Protein AF-A0A0R3N404-F1 (afdb_monomer_lite)

Structure (mmCIF, N/CA/C/O backbone):
data_AF-A0A0R3N404-F1
#
_entry.id   AF-A0A0R3N404-F1
#
loop_
_atom_site.group_PDB
_atom_site.id
_atom_site.type_symbol
_atom_site.label_atom_id
_atom_site.label_alt_id
_atom_site.label_comp_id
_atom_site.label_asym_id
_atom_site.label_entity_id
_atom_site.label_seq_id
_atom_site.pdbx_PDB_ins_code
_atom_site.Cartn_x
_atom_site.Cartn_y
_atom_site.Cartn_z
_atom_site.occupancy
_atom_site.B_iso_or_equiv
_atom_site.auth_seq_id
_atom_site.auth_comp_id
_atom_site.auth_asym_id
_atom_site.auth_atom_id
_atom_site.pdbx_PDB_model_num
ATOM 1 N N . MET A 1 1 ? 35.046 2.673 -56.426 1.00 42.72 1 MET A N 1
ATOM 2 C CA . MET A 1 1 ? 35.180 1.673 -57.508 1.00 42.72 1 MET A CA 1
ATOM 3 C C . MET A 1 1 ? 35.035 0.289 -56.895 1.00 42.72 1 MET A C 1
ATOM 5 O O . MET A 1 1 ? 35.837 -0.053 -56.040 1.00 42.72 1 MET A O 1
ATOM 9 N N . ARG A 1 2 ? 33.975 -0.457 -57.233 1.00 42.94 2 ARG A N 1
ATOM 10 C CA . ARG A 1 2 ? 33.788 -1.854 -56.807 1.00 42.94 2 ARG A CA 1
ATOM 11 C C . ARG A 1 2 ? 34.051 -2.739 -58.025 1.00 42.94 2 ARG A C 1
ATOM 13 O O . ARG A 1 2 ? 33.301 -2.651 -58.992 1.00 42.94 2 ARG A O 1
ATOM 20 N N . SER A 1 3 ? 35.122 -3.526 -57.998 1.00 51.50 3 SER A N 1
ATOM 21 C CA . SER A 1 3 ? 35.406 -4.514 -59.043 1.00 51.50 3 SER A CA 1
ATOM 22 C C . SER A 1 3 ? 34.435 -5.682 -58.909 1.00 51.50 3 SER A C 1
ATOM 24 O O . SER A 1 3 ? 34.382 -6.325 -57.864 1.00 51.50 3 SER A O 1
ATOM 26 N N . CYS A 1 4 ? 33.655 -5.939 -59.956 1.00 51.53 4 CYS A N 1
ATOM 27 C CA . CYS A 1 4 ? 32.884 -7.170 -60.089 1.00 51.53 4 CYS A CA 1
ATOM 28 C C . CYS A 1 4 ? 33.789 -8.221 -60.740 1.00 51.53 4 CYS A C 1
ATOM 30 O O . CYS A 1 4 ? 34.284 -7.995 -61.843 1.00 51.53 4 CYS A O 1
ATOM 32 N N . CYS A 1 5 ? 34.019 -9.351 -60.074 1.00 54.69 5 CYS A N 1
ATOM 33 C CA . CYS A 1 5 ? 34.703 -10.488 -60.684 1.00 54.69 5 CYS A CA 1
ATOM 34 C C . CYS A 1 5 ? 33.709 -11.245 -61.574 1.00 54.69 5 CYS A C 1
ATOM 36 O O . CYS A 1 5 ? 32.707 -11.755 -61.078 1.00 54.69 5 CYS A O 1
ATOM 38 N N . PHE A 1 6 ? 33.984 -11.314 -62.877 1.00 51.31 6 PHE A N 1
ATOM 39 C CA . PHE A 1 6 ? 33.313 -12.229 -63.800 1.00 51.31 6 PHE A CA 1
ATOM 40 C C . PHE A 1 6 ? 34.174 -13.489 -63.932 1.00 51.31 6 PHE A C 1
ATOM 42 O O . PHE A 1 6 ? 35.322 -13.406 -64.359 1.00 51.31 6 PHE A O 1
ATOM 49 N N . GLY A 1 7 ? 33.632 -14.640 -63.535 1.00 56.19 7 GLY A N 1
ATOM 50 C CA . GLY A 1 7 ? 34.231 -15.954 -63.773 1.00 56.19 7 GLY A CA 1
ATOM 51 C C . GLY A 1 7 ? 33.421 -16.707 -64.824 1.00 56.19 7 GLY A C 1
ATOM 52 O O . GLY A 1 7 ? 32.193 -16.686 -64.774 1.00 56.19 7 GLY A O 1
ATOM 53 N N . TRP A 1 8 ? 34.103 -17.337 -65.780 1.00 53.66 8 TRP A N 1
ATOM 54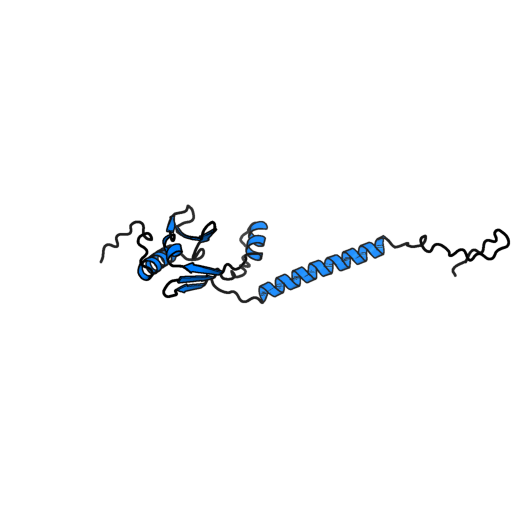 C CA . TRP A 1 8 ? 33.496 -18.117 -66.858 1.00 53.66 8 TRP A CA 1
ATOM 55 C C . TRP A 1 8 ? 33.663 -19.606 -66.540 1.00 53.66 8 TRP A C 1
ATOM 57 O O . TRP A 1 8 ? 34.790 -20.093 -66.485 1.00 53.66 8 TRP A O 1
ATOM 67 N N . ALA A 1 9 ? 32.557 -20.306 -66.292 1.00 53.44 9 ALA A N 1
ATOM 68 C CA . ALA A 1 9 ? 32.525 -21.755 -66.126 1.00 53.44 9 ALA A CA 1
ATOM 69 C C . ALA A 1 9 ? 31.365 -22.323 -66.964 1.00 53.44 9 ALA A C 1
ATOM 71 O O . ALA A 1 9 ? 30.246 -21.823 -66.897 1.00 53.44 9 ALA A O 1
ATOM 72 N N . ASP A 1 10 ? 31.674 -23.327 -67.786 1.00 58.59 10 ASP A N 1
ATOM 73 C CA . ASP A 1 10 ? 30.741 -24.251 -68.450 1.00 58.59 10 ASP A CA 1
ATOM 74 C C . ASP A 1 10 ? 29.704 -23.687 -69.439 1.00 58.59 10 ASP A C 1
ATOM 76 O O . ASP A 1 10 ? 28.565 -24.144 -69.502 1.00 58.59 10 ASP A O 1
ATOM 80 N N . GLY A 1 11 ? 30.105 -22.743 -70.301 1.00 66.38 11 GLY A N 1
ATOM 81 C CA . GLY A 1 11 ? 29.372 -22.438 -71.547 1.00 66.38 11 GLY A CA 1
ATOM 82 C C . GLY A 1 11 ? 27.961 -21.851 -71.376 1.00 66.38 11 GLY A C 1
ATOM 83 O O . GLY A 1 11 ? 27.240 -21.677 -72.357 1.00 66.38 11 GLY A O 1
ATOM 84 N N . SER A 1 12 ? 27.590 -21.504 -70.146 1.00 62.72 12 SER A N 1
ATOM 85 C CA . SER A 1 12 ? 26.307 -20.940 -69.741 1.00 62.72 12 SER A CA 1
ATOM 86 C C . SER A 1 12 ? 26.564 -19.658 -68.952 1.00 62.72 12 SER A C 1
ATOM 88 O O . SER A 1 12 ? 27.388 -19.626 -68.040 1.00 62.72 12 SER A O 1
ATOM 90 N N . TRP A 1 13 ? 25.871 -18.570 -69.299 1.00 57.28 13 TRP A N 1
ATOM 91 C CA . TRP A 1 13 ? 25.907 -17.326 -68.524 1.00 57.28 13 TRP A CA 1
ATOM 92 C C . TRP A 1 13 ? 25.002 -17.456 -67.298 1.00 57.28 13 TRP A C 1
ATOM 94 O O . TRP A 1 13 ? 23.948 -16.821 -67.215 1.00 57.28 13 TRP A O 1
ATOM 104 N N . GLU A 1 14 ? 25.391 -18.294 -66.344 1.00 58.53 14 GLU A N 1
ATOM 105 C CA . GLU A 1 14 ? 24.679 -18.396 -65.080 1.00 58.53 14 GLU A CA 1
ATOM 106 C C . GLU A 1 14 ? 25.095 -17.224 -64.190 1.00 58.53 14 GLU A C 1
ATOM 108 O O . GLU A 1 14 ? 26.259 -17.026 -63.838 1.00 58.53 14 GLU A O 1
ATOM 113 N N . ARG A 1 15 ? 24.130 -16.350 -63.909 1.00 59.00 15 ARG A N 1
ATOM 114 C CA . ARG A 1 15 ? 24.333 -15.129 -63.135 1.00 59.00 15 ARG A CA 1
ATOM 115 C C . ARG A 1 15 ? 24.462 -15.522 -61.662 1.00 59.00 15 ARG A C 1
ATOM 117 O O . ARG A 1 15 ? 23.497 -15.403 -60.914 1.00 59.00 15 ARG A O 1
ATOM 124 N N . SER A 1 16 ? 25.635 -16.008 -61.261 1.00 60.78 16 SER A N 1
ATOM 125 C CA . SER A 1 16 ? 25.971 -16.289 -59.865 1.00 60.78 16 SER A CA 1
ATOM 126 C C . SER A 1 16 ? 25.778 -15.011 -59.061 1.00 60.78 16 SER A C 1
ATOM 128 O O . SER A 1 16 ? 26.582 -14.081 -59.152 1.00 60.78 16 SER A O 1
ATOM 130 N N . GLN A 1 17 ? 24.664 -14.921 -58.331 1.00 66.19 17 GLN A N 1
ATOM 131 C CA . GLN A 1 17 ? 24.438 -13.803 -57.432 1.00 66.19 17 GLN A CA 1
ATOM 132 C C . GLN A 1 17 ? 25.573 -13.828 -56.406 1.00 66.19 17 GLN A C 1
ATOM 134 O O . GLN A 1 17 ? 25.724 -14.836 -55.712 1.00 66.19 17 GLN A O 1
ATOM 139 N N . PRO A 1 18 ? 26.404 -12.775 -56.314 1.00 61.16 18 PRO A N 1
ATOM 140 C CA . PRO A 1 18 ? 27.404 -12.709 -55.267 1.00 61.16 18 PRO A CA 1
ATOM 141 C C . PRO A 1 18 ? 26.643 -12.738 -53.945 1.00 61.16 18 PRO A C 1
ATOM 143 O O . PRO A 1 18 ? 25.861 -11.829 -53.666 1.00 61.16 18 PRO A O 1
ATOM 146 N N . SER A 1 19 ? 26.823 -13.804 -53.166 1.00 63.34 19 SER A N 1
ATOM 147 C CA . SER A 1 19 ? 26.283 -13.913 -51.815 1.00 63.34 19 SER A CA 1
ATOM 148 C C . SER A 1 19 ? 26.720 -12.668 -51.047 1.00 63.34 19 SER A C 1
ATOM 150 O O . SER A 1 19 ? 27.901 -12.497 -50.737 1.00 63.34 19 SER A O 1
ATOM 152 N N . LEU A 1 20 ? 25.773 -11.764 -50.791 1.00 59.22 20 LEU A N 1
ATOM 153 C CA . LEU A 1 20 ? 25.981 -10.445 -50.180 1.00 59.22 20 LEU A CA 1
ATOM 154 C C . LEU A 1 20 ? 26.446 -10.522 -48.710 1.00 59.22 20 LEU A C 1
ATOM 156 O O . LEU A 1 20 ? 26.535 -9.500 -48.030 1.00 59.22 20 LEU A O 1
ATOM 160 N N . ASP A 1 21 ? 26.772 -11.714 -48.214 1.00 58.44 21 ASP A N 1
ATOM 161 C CA . ASP A 1 21 ? 26.971 -11.993 -46.797 1.00 58.44 21 ASP A CA 1
ATOM 162 C C . ASP A 1 21 ? 28.407 -11.758 -46.289 1.00 58.44 21 ASP A C 1
ATOM 164 O O . ASP A 1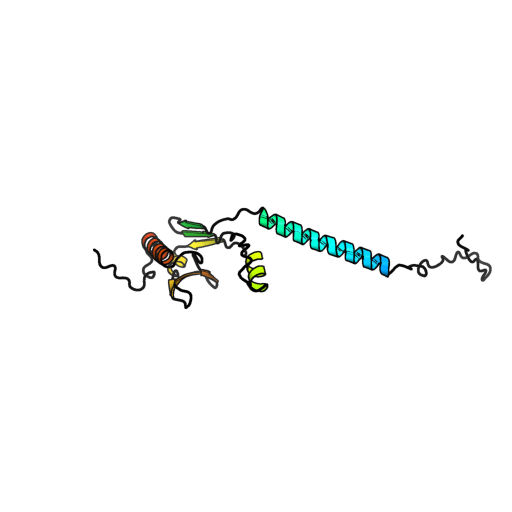 21 ? 28.601 -11.615 -45.084 1.00 58.44 21 ASP A O 1
ATOM 168 N N . CYS A 1 22 ? 29.418 -11.597 -47.155 1.00 56.62 22 CYS A N 1
ATOM 169 C CA . CYS A 1 22 ? 30.814 -11.399 -46.711 1.00 56.62 22 CYS A CA 1
ATOM 170 C C . CYS A 1 22 ? 31.185 -9.962 -46.286 1.00 56.62 22 CYS A C 1
ATOM 172 O O . CYS A 1 22 ? 32.289 -9.746 -45.788 1.00 56.62 22 CYS A O 1
ATOM 174 N N . CYS A 1 23 ? 30.299 -8.971 -46.447 1.00 54.50 23 CYS A N 1
ATOM 175 C CA . CYS A 1 23 ? 30.596 -7.565 -46.127 1.00 54.50 23 CYS A CA 1
ATOM 176 C C . CYS A 1 23 ? 29.709 -6.956 -45.029 1.00 54.50 23 CYS A C 1
ATOM 178 O O . CYS A 1 23 ? 29.611 -5.732 -44.942 1.00 54.50 23 CYS A O 1
ATOM 180 N N . LYS A 1 24 ? 29.114 -7.762 -44.134 1.00 59.34 24 LYS A N 1
ATOM 181 C CA . LYS A 1 24 ? 28.527 -7.266 -42.868 1.00 59.34 24 LYS A CA 1
ATOM 182 C C . LYS A 1 24 ? 29.628 -6.888 -41.858 1.00 59.34 24 LYS A C 1
ATOM 184 O O . LYS A 1 24 ? 29.667 -7.345 -40.720 1.00 59.34 24 LYS A O 1
ATOM 189 N N . GLY A 1 25 ? 30.555 -6.036 -42.293 1.00 60.50 25 GLY A N 1
ATOM 190 C CA . GLY A 1 25 ? 31.520 -5.354 -41.441 1.00 60.50 25 GLY A CA 1
ATOM 191 C C . GLY A 1 25 ? 30.806 -4.266 -40.651 1.00 60.50 25 GLY A C 1
ATOM 192 O O . GLY A 1 25 ? 30.728 -3.125 -41.094 1.00 60.50 25 GLY A O 1
ATOM 193 N N . GLY A 1 26 ? 30.236 -4.639 -39.508 1.00 64.94 26 GLY A N 1
ATOM 194 C CA . GLY A 1 26 ? 29.553 -3.681 -38.642 1.00 64.94 26 GLY A CA 1
ATOM 195 C C . GLY A 1 26 ? 28.886 -4.259 -37.400 1.00 64.94 26 GLY A C 1
ATOM 196 O O . GLY A 1 26 ? 28.022 -3.592 -36.846 1.00 64.94 26 GLY A O 1
ATOM 197 N N . VAL A 1 27 ? 29.261 -5.459 -36.937 1.00 73.44 27 VAL A N 1
ATOM 198 C CA . VAL A 1 27 ? 28.650 -6.080 -35.741 1.00 73.44 27 VAL A CA 1
ATOM 199 C C . VAL A 1 27 ? 28.716 -5.146 -34.523 1.00 73.44 27 VAL A C 1
ATOM 201 O O . VAL A 1 27 ? 27.758 -5.040 -33.765 1.00 73.44 27 VAL A O 1
ATOM 204 N N . PHE A 1 28 ? 29.814 -4.399 -34.373 1.00 77.69 28 PHE A N 1
ATOM 205 C CA . PHE A 1 28 ? 29.976 -3.442 -33.276 1.00 77.69 28 PHE A CA 1
ATOM 206 C C . PHE A 1 28 ? 29.065 -2.211 -33.392 1.00 77.69 28 PHE A C 1
ATOM 208 O O . PHE A 1 28 ? 28.572 -1.729 -32.375 1.00 77.69 28 PHE A O 1
ATOM 215 N N . GLY A 1 29 ? 28.825 -1.710 -34.608 1.00 84.44 29 GLY A N 1
ATOM 216 C CA . GLY A 1 29 ? 27.973 -0.538 -34.829 1.00 84.44 29 GLY A CA 1
ATOM 217 C C . GLY A 1 29 ? 26.497 -0.844 -34.582 1.00 84.44 29 GLY A C 1
ATOM 218 O O . GLY A 1 29 ? 25.809 -0.064 -33.929 1.00 84.44 29 GLY A O 1
ATOM 219 N N . ASP A 1 30 ? 26.040 -2.010 -35.039 1.00 85.75 30 ASP A N 1
ATOM 220 C CA . ASP A 1 30 ? 24.656 -2.453 -34.858 1.00 85.75 30 ASP A CA 1
ATOM 221 C C . ASP A 1 30 ? 24.358 -2.778 -33.383 1.00 85.75 30 ASP A C 1
ATOM 223 O O . ASP A 1 30 ? 23.383 -2.292 -32.808 1.00 85.75 30 ASP A O 1
ATOM 227 N N . ALA A 1 31 ? 25.269 -3.490 -32.706 1.00 91.38 31 ALA A N 1
ATOM 228 C CA . ALA A 1 31 ? 25.132 -3.791 -31.280 1.00 91.38 31 ALA A CA 1
ATOM 229 C C . ALA A 1 31 ? 25.127 -2.526 -30.403 1.00 91.38 31 ALA A C 1
ATOM 231 O O . ALA A 1 31 ? 24.324 -2.428 -29.473 1.00 91.38 31 ALA A O 1
ATOM 232 N N . PHE A 1 32 ? 25.986 -1.543 -30.706 1.00 94.00 32 PHE A N 1
ATOM 233 C CA . PHE A 1 32 ? 25.994 -0.260 -30.002 1.00 94.00 32 PHE A CA 1
ATOM 234 C C . PHE A 1 32 ? 24.658 0.470 -30.150 1.00 94.00 32 PHE A C 1
ATOM 236 O O . PHE A 1 32 ? 24.116 0.962 -29.162 1.00 94.00 32 PHE A O 1
ATOM 243 N N . LEU A 1 33 ? 24.105 0.511 -31.365 1.00 94.81 33 LEU A N 1
ATOM 244 C CA . LEU A 1 33 ? 22.865 1.227 -31.647 1.00 94.81 33 LEU A CA 1
ATOM 245 C C . LEU A 1 33 ? 21.665 0.561 -30.959 1.00 94.81 33 LEU A C 1
ATOM 247 O O . LEU A 1 33 ? 20.861 1.262 -30.347 1.00 94.81 33 LEU A O 1
ATOM 251 N N . ILE A 1 34 ? 21.591 -0.775 -30.960 1.00 95.19 34 ILE A N 1
ATOM 252 C CA . ILE A 1 34 ? 20.567 -1.539 -30.226 1.00 95.19 34 ILE A CA 1
ATOM 253 C C . ILE A 1 34 ? 20.681 -1.303 -28.717 1.00 95.19 34 ILE A C 1
ATOM 255 O O . ILE A 1 34 ? 19.678 -1.020 -28.062 1.00 95.19 34 ILE A O 1
ATOM 259 N N . PHE A 1 35 ? 21.891 -1.382 -28.156 1.00 96.69 35 PHE A N 1
ATOM 260 C CA . PHE A 1 35 ? 22.119 -1.130 -26.732 1.00 96.69 35 PHE A CA 1
ATOM 261 C C . PHE A 1 35 ? 21.737 0.300 -26.342 1.00 96.69 35 PHE A C 1
ATOM 263 O O . PHE A 1 35 ? 21.052 0.509 -25.343 1.00 96.69 35 PHE A O 1
ATOM 270 N N . TRP A 1 36 ? 22.136 1.282 -27.149 1.00 96.38 36 TRP A N 1
ATOM 271 C CA . TRP A 1 36 ? 21.822 2.689 -26.932 1.00 96.38 36 TRP A CA 1
ATOM 272 C C . TRP A 1 36 ? 20.313 2.940 -26.961 1.00 96.38 36 TRP A C 1
ATOM 274 O O . TRP A 1 36 ? 19.765 3.515 -26.019 1.00 96.38 36 TRP A O 1
ATOM 284 N N . LEU A 1 37 ? 19.618 2.456 -27.997 1.00 97.44 37 LEU A N 1
ATOM 285 C CA . LEU A 1 37 ? 18.162 2.579 -28.103 1.00 97.44 37 LEU A CA 1
ATOM 286 C C . LEU A 1 37 ? 17.457 1.856 -26.940 1.00 97.44 37 LEU A C 1
ATOM 288 O O . LEU A 1 37 ? 16.496 2.370 -26.365 1.00 97.44 37 LEU A O 1
ATOM 292 N N . GLY A 1 38 ? 17.969 0.688 -26.545 1.00 97.75 38 GLY A N 1
ATOM 293 C CA . GLY A 1 38 ? 17.518 -0.062 -25.374 1.00 97.75 38 GLY A CA 1
ATOM 294 C C . GLY A 1 38 ? 17.672 0.732 -24.073 1.00 97.75 38 GLY A C 1
ATOM 295 O O . GLY A 1 38 ? 16.730 0.842 -23.293 1.00 97.75 38 GLY A O 1
ATOM 296 N N . GLY A 1 39 ? 18.823 1.368 -23.860 1.00 97.69 39 GLY A N 1
ATOM 297 C CA . GLY A 1 39 ? 19.069 2.215 -22.694 1.00 97.69 39 GLY A CA 1
ATOM 298 C C . GLY A 1 39 ? 18.084 3.382 -22.603 1.00 97.69 39 GLY A C 1
ATOM 299 O O . GLY A 1 39 ? 17.496 3.615 -21.546 1.00 97.69 39 GLY A O 1
ATOM 300 N N . TRP A 1 40 ? 17.833 4.073 -23.720 1.00 97.19 40 TRP A N 1
ATOM 301 C CA . TRP A 1 40 ? 16.878 5.185 -23.761 1.00 97.19 40 TRP A CA 1
ATOM 302 C C . TRP A 1 40 ? 15.430 4.752 -23.572 1.00 97.19 40 TRP A C 1
ATOM 304 O O . TRP A 1 40 ? 14.676 5.459 -22.910 1.00 97.19 40 TRP A O 1
ATOM 314 N N . THR A 1 41 ? 15.026 3.599 -24.105 1.00 97.94 41 THR A N 1
ATOM 315 C CA . THR A 1 41 ? 13.666 3.084 -23.886 1.00 97.94 41 THR A CA 1
ATOM 316 C C . THR A 1 41 ? 13.445 2.707 -22.424 1.00 97.94 41 THR A C 1
ATOM 318 O O . THR A 1 41 ? 12.444 3.119 -21.838 1.00 97.94 41 THR A O 1
ATOM 321 N N . VAL A 1 42 ? 14.404 2.023 -21.791 1.00 96.75 42 VAL A N 1
ATOM 322 C CA . VAL A 1 42 ? 14.347 1.707 -20.354 1.00 96.75 42 VAL A CA 1
ATOM 323 C C . VAL A 1 42 ? 14.341 2.987 -19.512 1.00 96.75 42 VAL A C 1
ATOM 325 O O . VAL A 1 42 ? 13.497 3.137 -18.626 1.00 96.75 42 VAL A O 1
ATOM 328 N N . GLY A 1 43 ? 15.226 3.940 -19.818 1.00 97.00 43 GLY A N 1
ATOM 329 C CA . GLY A 1 43 ? 15.287 5.235 -19.138 1.00 97.00 43 GLY A CA 1
ATOM 330 C C . GLY A 1 43 ? 14.006 6.057 -19.305 1.00 97.00 43 GLY A C 1
ATOM 331 O O . GLY A 1 43 ? 13.494 6.609 -18.334 1.00 97.00 43 GLY A O 1
ATOM 332 N N . GLY A 1 44 ? 13.436 6.081 -20.510 1.00 97.56 44 GLY A N 1
ATOM 333 C CA . GLY A 1 44 ? 12.188 6.773 -20.822 1.00 97.56 44 GLY A CA 1
ATOM 334 C C . GLY A 1 44 ? 10.985 6.179 -20.092 1.00 97.56 44 GLY A C 1
ATOM 335 O O . GLY A 1 44 ? 10.201 6.922 -19.503 1.00 97.56 44 GLY A O 1
ATOM 336 N N . ILE A 1 45 ? 10.866 4.847 -20.049 1.00 96.12 45 ILE A N 1
ATOM 337 C CA . ILE A 1 45 ? 9.822 4.161 -19.270 1.00 96.12 45 ILE A CA 1
ATOM 338 C C . ILE A 1 45 ? 9.968 4.495 -17.782 1.00 96.12 45 ILE A C 1
ATOM 340 O O . ILE A 1 45 ? 8.983 4.831 -17.123 1.00 96.12 45 ILE A O 1
ATOM 344 N N . PHE A 1 46 ? 11.190 4.454 -17.248 1.00 93.06 46 PHE A N 1
ATOM 345 C CA . PHE A 1 46 ? 11.444 4.784 -15.848 1.00 93.06 46 PHE A CA 1
ATOM 346 C C . PHE A 1 46 ? 11.094 6.246 -15.521 1.00 93.06 46 PHE A C 1
ATOM 348 O O . PHE A 1 46 ? 10.439 6.517 -14.509 1.00 93.06 46 PHE A O 1
ATOM 355 N N . ALA A 1 47 ? 11.457 7.185 -16.399 1.00 95.00 47 ALA A N 1
ATOM 356 C CA . ALA A 1 47 ? 11.108 8.596 -16.266 1.00 95.00 47 ALA A CA 1
ATOM 357 C C . ALA A 1 47 ? 9.586 8.809 -16.313 1.00 95.00 47 ALA A C 1
ATOM 359 O O . ALA A 1 47 ? 9.040 9.505 -15.458 1.00 95.00 47 ALA A O 1
ATOM 360 N N . ALA A 1 48 ? 8.887 8.149 -17.242 1.00 95.88 48 ALA A N 1
ATOM 361 C CA . ALA A 1 48 ? 7.433 8.221 -17.355 1.00 95.88 48 ALA A CA 1
ATOM 362 C C . ALA A 1 48 ? 6.721 7.664 -16.109 1.00 95.88 48 ALA A C 1
ATOM 364 O O . ALA A 1 48 ? 5.798 8.295 -15.597 1.00 95.88 48 ALA A O 1
ATOM 365 N N . LEU A 1 49 ? 7.171 6.525 -15.566 1.00 91.00 49 LEU A N 1
ATOM 366 C CA . LEU A 1 49 ? 6.631 5.954 -14.324 1.00 91.00 49 LEU A CA 1
ATOM 367 C C . LEU A 1 49 ? 6.876 6.858 -13.109 1.00 91.00 49 LEU A C 1
ATOM 369 O O . LEU A 1 49 ? 6.012 6.975 -12.236 1.00 91.00 49 LEU A O 1
ATOM 373 N N . THR A 1 50 ? 8.044 7.500 -13.055 1.00 87.06 50 THR A N 1
ATOM 374 C CA . THR A 1 50 ? 8.395 8.450 -11.993 1.00 87.06 50 THR A CA 1
ATOM 375 C C . THR A 1 50 ? 7.520 9.698 -12.075 1.00 87.06 50 THR A C 1
ATOM 377 O O . THR A 1 50 ? 6.905 10.078 -11.080 1.00 87.06 50 THR A O 1
ATOM 380 N N . ALA A 1 51 ? 7.371 10.280 -13.267 1.00 92.44 51 ALA A N 1
ATOM 381 C CA . ALA A 1 51 ? 6.487 11.417 -13.504 1.00 92.44 51 ALA A CA 1
ATOM 382 C C . ALA A 1 51 ? 5.028 11.075 -13.167 1.00 92.44 51 ALA A C 1
ATOM 384 O O . ALA A 1 51 ? 4.383 11.808 -12.420 1.00 92.44 51 ALA A O 1
ATOM 385 N N . TYR A 1 52 ? 4.527 9.924 -13.628 1.00 91.44 52 TYR A N 1
ATOM 386 C CA . TYR A 1 52 ? 3.180 9.453 -13.301 1.00 91.44 52 TYR A CA 1
ATOM 387 C C . TYR A 1 52 ? 2.947 9.369 -11.788 1.00 91.44 52 TYR A C 1
ATOM 389 O O . TYR A 1 52 ? 1.865 9.715 -11.320 1.00 91.44 52 TYR A O 1
ATOM 397 N N . ARG A 1 53 ? 3.953 8.960 -11.002 1.00 84.62 53 ARG A N 1
ATOM 398 C CA . ARG A 1 53 ? 3.844 8.971 -9.536 1.00 84.62 53 ARG A CA 1
ATOM 399 C C . ARG A 1 53 ? 3.800 10.368 -8.942 1.00 84.62 53 ARG A C 1
ATOM 401 O O . ARG A 1 53 ? 2.996 10.580 -8.044 1.00 84.62 53 ARG A O 1
ATOM 408 N N . ILE A 1 54 ? 4.629 11.288 -9.425 1.00 86.44 54 ILE A N 1
ATOM 409 C CA . ILE A 1 54 ? 4.668 12.670 -8.923 1.00 86.44 54 ILE A CA 1
ATOM 410 C C . ILE A 1 54 ? 3.328 13.371 -9.172 1.00 86.44 54 ILE A C 1
ATOM 412 O O . ILE A 1 54 ? 2.832 14.080 -8.302 1.00 86.44 54 ILE A O 1
ATOM 416 N N . PHE A 1 55 ? 2.712 13.137 -10.332 1.00 90.56 55 PHE A N 1
ATOM 417 C CA . PHE A 1 55 ? 1.425 13.741 -10.682 1.00 90.56 55 PHE A CA 1
ATOM 418 C C . PHE A 1 55 ? 0.210 13.020 -10.091 1.00 90.56 55 PHE A C 1
ATOM 420 O O . PHE A 1 55 ? -0.909 13.525 -10.195 1.00 90.56 55 PHE A O 1
ATOM 427 N N . ARG A 1 56 ? 0.382 11.843 -9.478 1.00 85.38 56 ARG A N 1
ATOM 428 C CA . ARG A 1 56 ? -0.739 11.121 -8.879 1.00 85.38 56 ARG A CA 1
ATOM 429 C C . ARG A 1 56 ? -1.088 11.774 -7.537 1.00 85.38 56 ARG A C 1
ATOM 431 O O . ARG A 1 56 ? -0.241 11.778 -6.647 1.00 85.38 56 ARG A O 1
ATOM 438 N N . PRO A 1 57 ? -2.318 12.290 -7.352 1.00 82.06 57 PRO A N 1
ATOM 439 C CA . PRO A 1 57 ? -2.698 12.919 -6.095 1.00 82.06 57 PRO A CA 1
ATOM 440 C C . PRO A 1 57 ? -2.589 11.910 -4.950 1.00 82.06 57 PRO A C 1
ATOM 442 O O . PRO A 1 57 ? -3.028 10.759 -5.072 1.00 82.06 57 PRO A O 1
ATOM 445 N N . THR A 1 58 ? -1.999 12.350 -3.841 1.00 84.19 58 THR A N 1
ATOM 446 C CA . THR A 1 58 ? -1.962 11.578 -2.603 1.00 84.19 58 THR A CA 1
ATOM 447 C C . THR A 1 58 ? -3.382 11.484 -2.065 1.00 84.19 58 THR A C 1
ATOM 449 O O . THR A 1 58 ? -4.080 12.482 -1.892 1.00 84.19 58 THR A O 1
ATOM 452 N N . VAL A 1 59 ? -3.848 10.255 -1.863 1.00 88.19 59 VAL A N 1
ATOM 453 C CA . VAL A 1 59 ? -5.161 10.002 -1.272 1.00 88.19 59 VAL A CA 1
ATOM 454 C C . VAL A 1 59 ? -4.895 9.558 0.157 1.00 88.19 59 VAL A C 1
ATOM 456 O O . VAL A 1 59 ? -4.253 8.517 0.317 1.00 88.19 59 VAL A O 1
ATOM 459 N N . PRO A 1 60 ? -5.325 10.320 1.176 1.00 87.81 60 PRO A N 1
ATOM 460 C CA . PRO A 1 60 ? -5.142 9.908 2.559 1.00 87.81 60 PRO A CA 1
ATOM 461 C C . PRO A 1 60 ? -5.894 8.600 2.826 1.00 87.81 60 PRO A C 1
ATOM 463 O O . PRO A 1 60 ? -6.881 8.289 2.151 1.00 87.81 60 PRO A O 1
ATOM 466 N N . GLU A 1 61 ? -5.419 7.839 3.811 1.00 89.81 61 GLU A N 1
ATOM 467 C CA . GLU A 1 61 ? -6.152 6.686 4.334 1.00 89.81 61 GLU A CA 1
ATOM 468 C C . GLU A 1 61 ? -7.539 7.160 4.785 1.00 89.81 61 GLU A C 1
ATOM 470 O O . GLU A 1 61 ? -7.668 8.130 5.535 1.00 89.81 61 GLU A O 1
ATOM 475 N N . ALA A 1 62 ? -8.587 6.519 4.273 1.00 93.00 62 ALA A N 1
ATOM 476 C CA . ALA A 1 62 ? -9.959 6.935 4.513 1.00 93.00 62 ALA A CA 1
ATOM 477 C C . ALA A 1 62 ? -10.781 5.756 5.026 1.00 93.00 62 ALA A C 1
ATOM 479 O O . ALA A 1 62 ? -10.862 4.701 4.396 1.00 93.00 62 ALA A O 1
ATOM 480 N N . LEU A 1 63 ? -11.436 5.971 6.165 1.00 94.25 63 LEU A N 1
ATOM 481 C CA . LEU A 1 63 ? -12.369 5.028 6.762 1.00 94.25 63 LEU A CA 1
ATOM 482 C C . LEU A 1 63 ? -13.776 5.624 6.691 1.00 94.25 63 LEU A C 1
ATOM 484 O O . LEU A 1 63 ? -14.110 6.552 7.428 1.00 94.25 63 LEU A O 1
ATOM 488 N N . GLN A 1 64 ? -14.615 5.110 5.797 1.00 96.00 64 GLN A N 1
ATOM 489 C CA . GLN A 1 64 ? -15.997 5.566 5.677 1.00 96.00 64 GLN A CA 1
ATOM 490 C C . GLN A 1 64 ? -16.918 4.674 6.506 1.00 96.00 64 GLN A C 1
ATOM 492 O O . GLN A 1 64 ? -17.125 3.498 6.206 1.00 96.00 64 GLN A O 1
ATOM 497 N N . LEU A 1 65 ? -17.515 5.262 7.539 1.00 96.00 65 LEU A N 1
ATOM 498 C CA . LEU A 1 65 ? -18.469 4.587 8.412 1.00 96.00 65 LEU A CA 1
ATOM 499 C C . LEU A 1 65 ? -19.861 4.586 7.768 1.00 96.00 65 LEU A C 1
ATOM 501 O O . LEU A 1 65 ? -20.545 5.612 7.748 1.00 96.00 65 LEU A O 1
ATOM 505 N N . ARG A 1 66 ? -20.315 3.432 7.270 1.00 95.50 66 ARG A N 1
ATOM 506 C CA . ARG A 1 66 ? -21.699 3.231 6.803 1.00 95.50 66 ARG A CA 1
ATOM 507 C C . ARG A 1 66 ? -22.540 2.585 7.905 1.00 95.50 66 ARG A C 1
ATOM 509 O O . ARG A 1 66 ? -22.025 2.109 8.914 1.00 95.50 66 ARG A O 1
ATOM 516 N N . ARG A 1 67 ? -23.869 2.573 7.747 1.00 92.56 67 ARG A N 1
ATOM 517 C CA . ARG A 1 67 ? -24.804 2.123 8.801 1.00 92.56 67 ARG A CA 1
ATOM 518 C C . ARG A 1 67 ? -24.625 0.649 9.206 1.00 92.56 67 ARG A C 1
ATOM 520 O O . ARG A 1 67 ? -24.898 0.314 10.350 1.00 92.56 67 ARG A O 1
ATOM 527 N N . GLY A 1 68 ? -24.153 -0.205 8.299 1.00 92.12 68 GLY A N 1
ATOM 528 C CA . GLY A 1 68 ? -23.917 -1.635 8.558 1.00 92.12 68 GLY A CA 1
ATOM 529 C C . GLY A 1 68 ? -22.600 -2.172 7.999 1.00 92.12 68 GLY A C 1
ATOM 530 O O . GLY A 1 68 ? -22.358 -3.373 8.073 1.00 92.12 68 GLY A O 1
ATOM 531 N N . SER A 1 69 ? -21.768 -1.296 7.441 1.00 94.69 69 SER A N 1
ATOM 532 C CA . SER A 1 69 ? -20.474 -1.652 6.873 1.00 94.69 69 SER A CA 1
ATOM 533 C C . SER A 1 69 ? -19.460 -0.536 7.086 1.00 94.69 69 SER A C 1
ATOM 535 O O . SER A 1 69 ? -19.823 0.598 7.416 1.00 94.69 69 SER A O 1
ATOM 537 N N . ILE A 1 70 ? -18.187 -0.858 6.908 1.00 95.75 70 ILE A N 1
ATOM 538 C CA . ILE A 1 70 ? -17.095 0.111 6.920 1.00 95.75 70 ILE A CA 1
ATOM 539 C C . ILE A 1 70 ? -16.348 -0.028 5.605 1.00 95.75 70 ILE A C 1
ATOM 541 O O . ILE A 1 70 ? -15.818 -1.097 5.326 1.00 95.75 70 ILE A O 1
ATOM 545 N N . ALA A 1 71 ? -16.296 1.042 4.816 1.00 96.69 71 ALA A N 1
ATOM 546 C CA . ALA A 1 71 ? -15.455 1.066 3.628 1.00 96.69 71 ALA A CA 1
ATOM 547 C C . ALA A 1 71 ? -14.073 1.576 4.028 1.00 96.69 71 ALA A C 1
ATOM 549 O O . ALA A 1 71 ? -13.932 2.715 4.482 1.00 96.69 71 ALA A O 1
ATOM 550 N N . TYR A 1 72 ? -13.071 0.725 3.885 1.00 95.88 72 TYR A N 1
ATOM 551 C CA . TYR A 1 72 ? -11.680 1.053 4.128 1.00 95.88 72 TYR A CA 1
ATOM 552 C C . TYR A 1 72 ? -10.947 1.275 2.819 1.00 95.88 72 TYR A C 1
ATOM 554 O O . TYR A 1 72 ? -11.017 0.462 1.894 1.00 95.88 72 TYR A O 1
ATOM 562 N N . ASP A 1 73 ? -10.208 2.372 2.772 1.00 95.25 73 ASP A N 1
ATOM 563 C CA . ASP A 1 73 ? -9.301 2.688 1.693 1.00 95.25 73 ASP A CA 1
ATOM 564 C C . ASP A 1 73 ? -7.930 3.003 2.282 1.00 95.25 73 ASP A C 1
ATOM 566 O O . ASP A 1 73 ? -7.766 4.008 2.975 1.00 95.25 73 ASP A O 1
ATOM 570 N N . SER A 1 74 ? 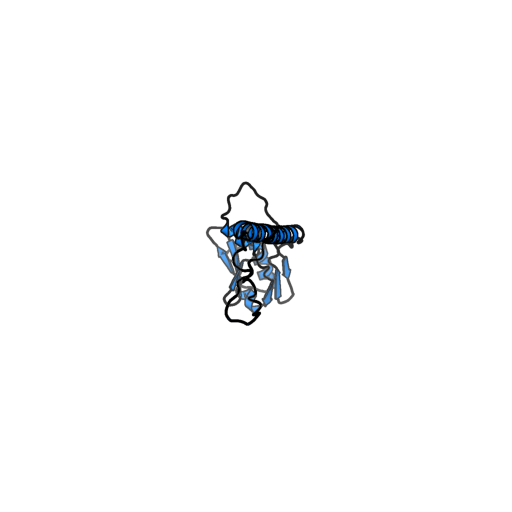-6.942 2.157 1.980 1.00 91.31 74 SER A N 1
ATOM 571 C CA . SER A 1 74 ? -5.564 2.332 2.456 1.00 91.31 74 SER A CA 1
ATOM 572 C C . SER A 1 74 ? -4.911 3.619 1.945 1.00 91.31 74 SER A C 1
ATOM 574 O O . SER A 1 74 ? -3.836 3.995 2.401 1.00 91.31 74 SER A O 1
ATOM 576 N N . GLY A 1 75 ? -5.516 4.271 0.949 1.00 90.12 75 GLY A N 1
ATOM 577 C CA . GLY A 1 75 ? -4.951 5.452 0.325 1.00 90.12 75 GLY A CA 1
ATOM 578 C C . GLY A 1 75 ? -3.692 5.142 -0.485 1.00 90.12 75 GLY A C 1
ATOM 579 O O . GLY A 1 75 ? -3.391 3.993 -0.829 1.00 90.12 75 GLY A O 1
ATOM 580 N N . ILE A 1 76 ? -2.986 6.208 -0.848 1.00 86.44 76 ILE A N 1
ATOM 581 C CA . ILE A 1 76 ? -1.677 6.164 -1.499 1.00 86.44 76 ILE A CA 1
ATOM 582 C C . ILE A 1 76 ? -0.750 7.001 -0.616 1.00 86.44 76 ILE A C 1
ATOM 584 O O . ILE A 1 76 ? -0.975 8.214 -0.531 1.00 86.44 76 ILE A O 1
ATOM 588 N N . PRO A 1 77 ? 0.249 6.389 0.049 1.00 81.19 77 PRO A N 1
ATOM 589 C CA . PRO A 1 77 ? 1.120 7.122 0.954 1.00 81.19 77 PRO A CA 1
ATOM 590 C C . PRO A 1 77 ? 1.868 8.227 0.194 1.00 81.19 77 PRO A C 1
ATOM 592 O O . PRO A 1 77 ? 2.231 8.029 -0.974 1.00 81.19 77 PRO A O 1
ATOM 595 N N . PRO A 1 78 ? 2.095 9.393 0.824 1.00 80.25 78 PRO A N 1
ATOM 596 C CA . PRO A 1 78 ? 2.917 10.432 0.228 1.00 80.25 78 PRO A CA 1
ATOM 597 C C . PRO A 1 78 ? 4.344 9.924 0.010 1.00 80.25 78 PRO A C 1
ATOM 599 O O . PRO A 1 78 ? 4.854 9.088 0.757 1.00 80.25 78 PRO A O 1
ATOM 602 N N . LEU A 1 79 ? 4.997 10.441 -1.030 1.00 80.12 79 LEU A N 1
ATOM 603 C CA . LEU A 1 79 ? 6.409 10.169 -1.267 1.00 80.12 79 LEU A CA 1
ATOM 604 C C . LEU A 1 79 ? 7.231 10.886 -0.194 1.00 80.12 79 LEU A C 1
ATOM 606 O O . LEU A 1 79 ? 7.499 12.082 -0.293 1.00 80.12 79 LEU A O 1
ATOM 610 N N . GLU A 1 80 ? 7.634 10.152 0.837 1.00 79.62 80 GLU A N 1
ATOM 611 C CA . GLU A 1 80 ? 8.605 10.642 1.807 1.00 79.62 80 GLU A CA 1
ATOM 612 C C . GLU A 1 80 ? 9.994 10.666 1.160 1.00 79.62 80 GLU A C 1
ATOM 614 O O . GLU A 1 80 ? 10.700 9.658 1.117 1.00 79.62 80 GLU A O 1
ATOM 619 N N . LEU A 1 81 ? 10.415 11.831 0.663 1.00 77.44 81 LEU A N 1
ATOM 620 C CA . LEU A 1 81 ? 11.787 12.076 0.201 1.00 77.44 81 LEU A CA 1
ATOM 621 C C . LEU A 1 81 ? 12.749 12.291 1.383 1.00 77.44 81 LEU A C 1
ATOM 623 O O . LEU A 1 81 ? 13.637 13.140 1.320 1.00 77.44 81 LEU A O 1
ATOM 627 N N . ASN A 1 82 ? 12.563 11.565 2.489 1.00 74.94 82 ASN A N 1
ATOM 628 C CA . ASN A 1 82 ? 13.460 11.691 3.626 1.00 74.94 82 ASN A CA 1
ATOM 629 C C . ASN A 1 82 ? 14.807 11.037 3.282 1.00 74.94 82 ASN A C 1
ATOM 631 O O . ASN A 1 82 ? 14.965 9.819 3.333 1.00 74.94 82 ASN A O 1
ATOM 635 N N . THR A 1 83 ? 15.778 11.872 2.917 1.00 69.75 83 THR A N 1
ATOM 636 C CA . THR A 1 83 ? 17.140 11.490 2.528 1.00 69.75 83 THR A CA 1
ATOM 637 C C . THR A 1 83 ? 17.984 10.966 3.690 1.00 69.75 83 THR A C 1
ATOM 639 O O . THR A 1 83 ? 19.053 10.407 3.449 1.00 69.75 83 THR A O 1
ATOM 642 N N . GLN A 1 84 ? 17.530 11.108 4.941 1.00 72.94 84 GLN A N 1
ATOM 643 C CA . GLN A 1 84 ? 18.307 10.719 6.122 1.00 72.94 84 GLN A CA 1
ATOM 644 C C . GLN A 1 84 ? 18.105 9.260 6.543 1.00 72.94 84 GLN A C 1
ATOM 646 O O . GLN A 1 84 ? 18.969 8.693 7.212 1.00 72.94 84 GLN A O 1
ATOM 651 N N . THR A 1 85 ? 17.007 8.610 6.150 1.00 66.38 85 THR A N 1
ATOM 652 C CA . THR A 1 85 ? 16.750 7.219 6.541 1.00 66.38 85 THR A CA 1
ATOM 653 C C . THR A 1 85 ? 17.176 6.275 5.424 1.00 66.38 85 THR A C 1
ATOM 655 O O . THR A 1 85 ? 16.523 6.178 4.387 1.00 66.38 85 THR A O 1
ATOM 658 N N . ARG A 1 86 ? 18.272 5.541 5.645 1.00 71.88 86 ARG A N 1
ATOM 659 C CA . ARG A 1 86 ? 18.785 4.493 4.748 1.00 71.88 86 ARG A CA 1
ATOM 660 C C . ARG A 1 86 ? 17.853 3.267 4.769 1.00 71.88 86 ARG A C 1
ATOM 662 O O . ARG A 1 86 ? 18.233 2.210 5.261 1.00 71.88 86 ARG A O 1
ATOM 669 N N . LYS A 1 87 ? 16.610 3.417 4.295 1.00 76.12 87 LYS A N 1
ATOM 670 C CA . LYS A 1 87 ? 15.660 2.305 4.129 1.00 76.12 87 LYS A CA 1
ATOM 671 C C . LYS A 1 87 ? 16.219 1.325 3.097 1.00 76.12 87 LYS A C 1
ATOM 673 O O . LYS A 1 87 ? 16.888 1.728 2.142 1.00 76.12 87 LYS A O 1
ATOM 678 N N . SER A 1 88 ? 15.983 0.031 3.303 1.00 83.44 88 SER A N 1
ATOM 679 C CA . SER A 1 88 ? 16.478 -0.994 2.385 1.00 83.44 88 SER A CA 1
ATOM 680 C C . SER A 1 88 ? 15.835 -0.817 1.003 1.00 83.44 88 SER A C 1
ATOM 682 O O . SER A 1 88 ? 14.655 -0.480 0.889 1.00 83.44 88 SER A O 1
ATOM 684 N N . THR A 1 89 ? 16.584 -1.066 -0.077 1.00 83.81 89 THR A N 1
ATOM 685 C CA . THR A 1 89 ? 16.068 -0.961 -1.456 1.00 83.81 89 THR A CA 1
ATOM 686 C C . THR A 1 89 ? 14.769 -1.756 -1.631 1.00 83.81 89 THR A C 1
ATOM 688 O O . THR A 1 89 ? 13.863 -1.324 -2.335 1.00 83.81 89 THR A O 1
ATOM 691 N N . ARG A 1 90 ? 14.635 -2.893 -0.934 1.00 85.56 90 ARG A N 1
ATOM 692 C CA . ARG A 1 90 ? 13.445 -3.752 -0.964 1.00 85.56 90 ARG A CA 1
ATOM 693 C C . ARG A 1 90 ? 12.199 -3.077 -0.385 1.00 85.56 90 ARG A C 1
ATOM 695 O O . ARG A 1 90 ? 11.136 -3.191 -0.988 1.00 85.56 90 ARG A O 1
ATOM 702 N N . GLU A 1 91 ? 12.321 -2.385 0.745 1.00 81.44 91 GLU A N 1
ATOM 703 C CA . GLU A 1 91 ? 11.216 -1.611 1.330 1.00 81.44 91 GLU A CA 1
ATOM 704 C C . GLU A 1 91 ? 10.818 -0.442 0.431 1.00 81.44 91 GLU A C 1
ATOM 706 O O . GLU A 1 91 ? 9.638 -0.146 0.272 1.00 81.44 91 GLU A O 1
ATOM 711 N N . TYR A 1 92 ? 11.792 0.197 -0.221 1.00 81.56 92 TYR A N 1
ATOM 712 C CA . TYR A 1 92 ? 11.491 1.233 -1.202 1.00 81.56 92 TYR A CA 1
ATOM 713 C C . TYR A 1 92 ? 10.659 0.667 -2.362 1.00 81.56 92 TYR A C 1
ATOM 715 O O . TYR A 1 92 ? 9.617 1.221 -2.708 1.00 81.56 92 TYR A O 1
ATOM 723 N N . TRP A 1 93 ? 11.053 -0.484 -2.915 1.00 81.19 93 TRP A N 1
ATOM 724 C CA . TRP A 1 93 ? 10.290 -1.144 -3.977 1.00 81.19 93 TRP A CA 1
ATOM 725 C C . TRP A 1 93 ? 8.886 -1.581 -3.531 1.00 81.19 93 TRP A C 1
ATOM 727 O O . TRP A 1 93 ? 7.950 -1.482 -4.326 1.00 81.19 93 TRP A O 1
ATOM 737 N N . SER A 1 94 ? 8.697 -2.024 -2.282 1.00 81.19 94 SER A N 1
ATOM 738 C CA . SER A 1 94 ? 7.360 -2.382 -1.786 1.00 81.19 94 SER A CA 1
ATOM 739 C C . SER A 1 94 ? 6.462 -1.161 -1.590 1.00 81.19 94 SER A C 1
ATOM 741 O O . SER A 1 94 ? 5.280 -1.239 -1.912 1.00 81.19 94 SER A O 1
ATOM 743 N N . LEU A 1 95 ? 7.012 -0.024 -1.148 1.00 77.88 95 LEU A N 1
ATOM 744 C CA . LEU A 1 95 ? 6.284 1.248 -1.061 1.00 77.88 95 LEU A CA 1
ATOM 745 C C . LEU A 1 95 ? 5.894 1.765 -2.444 1.00 77.88 95 LEU A C 1
ATOM 747 O O . LEU A 1 95 ? 4.765 2.201 -2.660 1.00 77.88 95 LEU A O 1
ATOM 751 N N . VAL A 1 96 ? 6.815 1.660 -3.403 1.00 77.00 96 VAL A N 1
ATOM 752 C CA . VAL A 1 96 ? 6.567 1.988 -4.804 1.00 77.00 96 VAL A CA 1
ATOM 753 C C . VAL A 1 96 ? 5.388 1.145 -5.299 1.00 77.00 96 VAL A C 1
ATOM 755 O O . VAL A 1 96 ? 4.391 1.700 -5.755 1.00 77.00 96 VAL A O 1
ATOM 758 N N . PHE A 1 97 ? 5.418 -0.175 -5.143 1.00 80.12 97 PHE A N 1
ATOM 759 C CA . PHE A 1 97 ? 4.351 -1.060 -5.623 1.00 80.12 97 PHE A CA 1
ATOM 760 C C . PHE A 1 97 ? 3.225 -1.331 -4.618 1.00 80.12 97 PHE A C 1
ATOM 762 O O . PHE A 1 97 ? 2.488 -2.305 -4.792 1.00 80.12 97 PHE A O 1
ATOM 769 N N . ALA A 1 98 ? 3.040 -0.473 -3.611 1.00 79.88 98 ALA A N 1
ATOM 770 C CA . ALA A 1 98 ? 1.940 -0.609 -2.668 1.00 79.88 98 ALA A CA 1
ATOM 771 C C . ALA A 1 98 ? 0.609 -0.502 -3.428 1.00 79.88 98 ALA A C 1
ATOM 773 O O . ALA A 1 98 ? 0.185 0.565 -3.886 1.00 79.88 98 ALA A O 1
ATOM 774 N N . LYS A 1 99 ? -0.038 -1.652 -3.630 1.00 84.25 99 LYS A N 1
ATOM 775 C CA . LYS A 1 99 ? -1.345 -1.718 -4.272 1.00 84.25 99 LYS A CA 1
ATOM 776 C C . LYS A 1 99 ? -2.354 -1.129 -3.295 1.00 84.25 99 LYS A C 1
ATOM 778 O O . LYS A 1 99 ? -2.468 -1.615 -2.178 1.00 84.25 99 LYS A O 1
ATOM 783 N N . ARG A 1 100 ? -3.094 -0.106 -3.727 1.00 89.06 100 ARG A N 1
ATOM 784 C CA . ARG A 1 100 ? -4.224 0.445 -2.967 1.00 89.06 100 ARG A CA 1
ATOM 785 C C . ARG A 1 100 ? -5.206 -0.681 -2.651 1.00 89.06 100 ARG A C 1
ATOM 787 O O . ARG A 1 100 ? -5.715 -1.319 -3.577 1.00 89.06 100 ARG A O 1
ATOM 794 N N . ILE A 1 101 ? -5.462 -0.908 -1.370 1.00 90.38 101 ILE A N 1
ATOM 795 C CA . ILE A 1 101 ? -6.423 -1.899 -0.899 1.00 90.38 101 ILE A CA 1
ATOM 796 C C . ILE A 1 101 ? -7.711 -1.151 -0.580 1.00 90.38 101 ILE A C 1
ATOM 798 O O . ILE A 1 101 ? -7.724 -0.223 0.227 1.00 90.38 101 ILE A O 1
ATOM 802 N N . ARG A 1 102 ? -8.791 -1.556 -1.247 1.00 94.88 102 ARG A N 1
ATOM 803 C CA . ARG A 1 102 ? -10.151 -1.152 -0.904 1.00 94.88 102 ARG A CA 1
ATOM 804 C C . ARG A 1 102 ? -10.869 -2.378 -0.383 1.00 94.88 102 ARG A C 1
ATOM 806 O O . ARG A 1 102 ? -10.980 -3.361 -1.113 1.00 94.88 102 ARG A O 1
ATOM 813 N N . ALA A 1 103 ? -11.301 -2.319 0.864 1.00 95.25 103 ALA A N 1
ATOM 814 C CA . ALA A 1 103 ? -12.020 -3.402 1.510 1.00 95.25 103 ALA A CA 1
ATOM 815 C C . ALA A 1 103 ? -13.306 -2.840 2.107 1.00 95.25 103 ALA A C 1
ATOM 817 O O . ALA A 1 103 ? -13.272 -1.859 2.844 1.00 95.25 103 ALA A O 1
ATOM 818 N N . ASP A 1 104 ? -14.432 -3.461 1.782 1.00 96.38 104 ASP A N 1
ATOM 819 C CA . ASP A 1 104 ? -15.700 -3.189 2.443 1.00 96.38 104 ASP A CA 1
ATOM 820 C C . ASP A 1 104 ? -15.911 -4.260 3.511 1.00 96.38 104 ASP A C 1
ATOM 822 O O . ASP A 1 104 ? -16.011 -5.447 3.207 1.00 96.38 104 ASP A O 1
ATOM 826 N N . PHE A 1 105 ? -15.943 -3.832 4.770 1.00 96.00 105 PHE A N 1
ATOM 827 C CA . PHE A 1 105 ? -16.150 -4.704 5.913 1.00 96.00 105 PHE A CA 1
ATOM 828 C C . PHE A 1 105 ? -17.626 -4.782 6.260 1.00 96.00 105 PHE A C 1
ATOM 830 O O . PHE A 1 105 ? -18.253 -3.769 6.584 1.00 96.00 105 PHE A O 1
ATOM 837 N N . GLU A 1 106 ? -18.175 -5.989 6.252 1.00 95.19 106 GLU A N 1
ATOM 838 C CA . GLU A 1 106 ? -19.535 -6.233 6.719 1.00 95.19 106 GLU A CA 1
ATOM 839 C C . GLU A 1 106 ? -19.583 -6.443 8.235 1.00 95.19 106 GLU A C 1
ATOM 841 O O . GLU A 1 106 ? -18.600 -6.810 8.881 1.00 95.19 106 GLU A O 1
ATOM 846 N N . ARG A 1 107 ? -20.770 -6.274 8.820 1.00 92.94 107 ARG A N 1
ATOM 847 C CA . ARG A 1 107 ? -21.009 -6.457 10.256 1.00 92.94 107 ARG A CA 1
ATOM 848 C C . ARG A 1 107 ? -20.417 -7.740 10.880 1.00 92.94 107 ARG A C 1
ATOM 850 O O . ARG A 1 107 ? -19.846 -7.606 11.960 1.00 92.94 107 ARG A O 1
ATOM 857 N N . PRO A 1 108 ? -20.505 -8.948 10.281 1.00 93.62 108 PRO A N 1
ATOM 858 C CA . PRO A 1 108 ? -19.872 -10.139 10.858 1.00 93.62 108 PRO A CA 1
ATOM 859 C C . PRO A 1 108 ? -18.341 -10.049 10.867 1.00 93.62 108 PRO A C 1
ATOM 861 O O . PRO A 1 108 ? -17.710 -10.467 11.831 1.00 93.62 108 PRO A O 1
ATOM 864 N N . GLN A 1 109 ? -17.731 -9.444 9.846 1.00 94.38 109 GLN A N 1
ATOM 865 C CA . GLN A 1 109 ? -16.278 -9.261 9.787 1.00 94.38 109 GLN A CA 1
ATOM 866 C C . GLN A 1 109 ? -15.805 -8.256 10.839 1.00 94.38 109 GLN A C 1
ATOM 868 O O . GLN A 1 109 ? -14.760 -8.455 11.450 1.00 94.38 109 GLN A O 1
ATOM 873 N N . LEU A 1 110 ? -16.606 -7.227 11.133 1.00 93.88 110 LEU A N 1
ATOM 874 C CA . LEU A 1 110 ? -16.314 -6.270 12.205 1.00 93.88 110 LEU A CA 1
ATOM 875 C C . LEU A 1 110 ? -16.254 -6.919 13.593 1.00 93.88 110 LEU A C 1
ATOM 877 O O . LEU A 1 110 ? -15.605 -6.376 14.477 1.00 93.88 110 LEU A O 1
ATOM 881 N N . GLN A 1 111 ? -16.871 -8.086 13.802 1.00 93.50 111 GLN A N 1
ATOM 882 C CA . GLN A 1 111 ? -16.742 -8.823 15.068 1.00 93.50 111 GLN A CA 1
ATOM 883 C C . GLN A 1 111 ? -15.344 -9.419 15.264 1.00 93.50 111 GLN A C 1
ATOM 885 O O . GLN A 1 111 ? -14.954 -9.703 16.393 1.00 93.50 111 GLN A O 1
ATOM 890 N N . THR A 1 112 ? -14.579 -9.583 14.181 1.00 94.50 112 THR A N 1
ATOM 891 C CA . THR A 1 112 ? -13.178 -10.025 14.235 1.00 94.50 112 THR A CA 1
ATOM 892 C C . THR A 1 112 ? -12.210 -8.887 14.556 1.00 94.50 112 THR A C 1
ATOM 894 O O . THR A 1 112 ? -11.014 -9.131 14.704 1.00 94.50 112 THR A O 1
ATOM 897 N N . LEU A 1 113 ? -12.713 -7.651 14.675 1.00 93.94 113 LEU A N 1
ATOM 898 C CA . LEU A 1 113 ? -11.913 -6.493 15.041 1.00 93.94 113 LEU A CA 1
ATOM 899 C C . LEU A 1 113 ? -11.303 -6.714 16.423 1.00 93.94 113 LEU A C 1
ATOM 901 O O . LEU A 1 113 ? -12.007 -6.835 17.427 1.00 93.94 113 LEU A O 1
ATOM 905 N N . ARG A 1 114 ? -9.973 -6.768 16.461 1.00 92.69 114 ARG A N 1
ATOM 906 C CA . ARG A 1 114 ? -9.199 -6.981 17.680 1.00 92.69 114 ARG A CA 1
ATOM 907 C C . ARG A 1 114 ? -8.069 -5.975 17.759 1.00 92.69 114 ARG A C 1
ATOM 909 O O . ARG A 1 114 ? -7.295 -5.822 16.809 1.00 92.69 114 ARG A O 1
ATOM 916 N N . LEU A 1 115 ? -7.973 -5.331 18.915 1.00 93.38 115 LEU A N 1
ATOM 917 C CA . LEU A 1 115 ? -6.786 -4.594 19.313 1.00 93.38 115 LEU A CA 1
ATOM 918 C C . LEU A 1 115 ? -5.761 -5.616 19.813 1.00 93.38 115 LEU A C 1
ATOM 920 O O . LEU A 1 115 ? -6.061 -6.407 20.706 1.00 93.38 115 LEU A O 1
ATOM 924 N N . ARG A 1 116 ? -4.589 -5.658 19.183 1.00 91.62 116 ARG A N 1
ATOM 925 C CA . ARG A 1 116 ? -3.488 -6.544 19.568 1.00 91.62 116 ARG A CA 1
ATOM 926 C C . ARG A 1 116 ? -2.318 -5.697 20.023 1.00 91.62 116 ARG A C 1
ATOM 928 O O . ARG A 1 116 ? -1.858 -4.841 19.270 1.00 91.62 116 ARG A O 1
ATOM 935 N N . GLU A 1 117 ? -1.816 -5.968 21.213 1.00 91.19 117 GLU A N 1
ATOM 936 C CA . GLU A 1 117 ? -0.570 -5.381 21.689 1.00 91.19 117 GLU A CA 1
ATOM 937 C C . GLU A 1 117 ? 0.590 -6.076 20.958 1.00 91.19 117 GLU A C 1
ATOM 939 O O . GLU A 1 117 ? 0.661 -7.305 20.901 1.00 91.19 117 GLU A O 1
ATOM 944 N N . THR A 1 118 ? 1.459 -5.302 20.312 1.00 90.50 118 THR A N 1
ATOM 945 C CA . THR A 1 118 ? 2.690 -5.802 19.681 1.00 90.50 118 THR A CA 1
ATOM 946 C C . THR A 1 118 ? 3.887 -5.073 20.273 1.00 90.50 118 THR A C 1
ATOM 948 O O . THR A 1 118 ? 3.722 -4.021 20.881 1.00 90.50 118 THR A O 1
ATOM 951 N N . GLU A 1 119 ? 5.105 -5.569 20.051 1.00 88.81 119 GLU A N 1
ATOM 952 C CA . GLU A 1 119 ? 6.335 -4.912 20.535 1.00 88.81 119 GLU A CA 1
ATOM 953 C C . GLU A 1 119 ? 6.482 -3.467 20.019 1.00 88.81 119 GLU A C 1
ATOM 955 O O . GLU A 1 119 ? 7.083 -2.620 20.667 1.00 88.81 119 GLU A O 1
ATOM 960 N N . SER A 1 120 ? 5.880 -3.169 18.862 1.00 84.50 120 SER A N 1
ATOM 961 C CA . SER A 1 120 ? 5.822 -1.829 18.260 1.00 84.50 120 SER A CA 1
ATOM 962 C C . SER A 1 120 ? 4.619 -0.975 18.704 1.00 84.50 120 SER A C 1
ATOM 964 O O . SER A 1 120 ? 4.369 0.070 18.106 1.00 84.50 120 SER A O 1
ATOM 966 N N . GLY A 1 121 ? 3.829 -1.440 19.676 1.00 88.69 121 GLY A N 1
ATOM 967 C CA . GLY A 1 121 ? 2.600 -0.798 20.159 1.00 88.69 121 GLY A CA 1
ATOM 968 C C . GLY A 1 121 ? 1.300 -1.479 19.707 1.00 88.69 121 GLY A C 1
ATOM 969 O O . GLY A 1 121 ? 1.306 -2.551 19.091 1.00 88.69 121 GLY A O 1
ATOM 970 N N . ASN A 1 122 ? 0.162 -0.849 20.006 1.00 92.00 122 ASN A N 1
ATOM 971 C CA . ASN A 1 122 ? -1.175 -1.424 19.811 1.00 92.00 122 ASN A CA 1
ATOM 972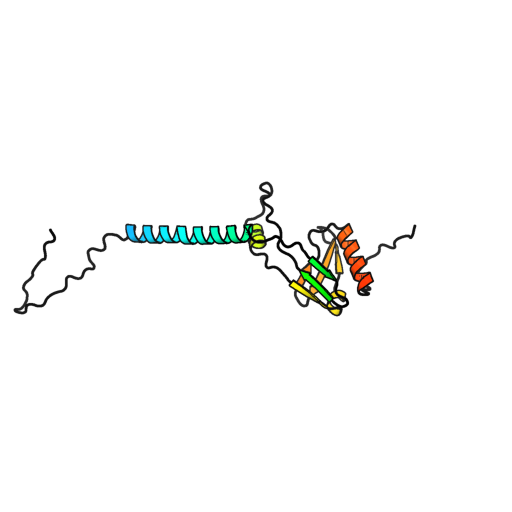 C C . ASN A 1 122 ? -1.653 -1.377 18.359 1.00 92.00 122 ASN A C 1
ATOM 974 O O . ASN A 1 122 ? -1.883 -0.305 17.810 1.00 92.00 122 ASN A O 1
ATOM 978 N N . ARG A 1 123 ? -1.871 -2.526 17.716 1.00 93.62 123 ARG A N 1
ATOM 979 C CA . ARG A 1 123 ? -2.358 -2.615 16.329 1.00 93.62 123 ARG A CA 1
ATOM 980 C C . ARG A 1 123 ? -3.835 -2.981 16.288 1.00 93.62 123 ARG A C 1
ATOM 982 O O . ARG A 1 123 ? -4.257 -3.970 16.887 1.00 93.62 123 ARG A O 1
ATOM 989 N N . LEU A 1 124 ? -4.619 -2.206 15.543 1.00 94.88 124 LEU A N 1
ATOM 990 C CA . LEU A 1 124 ? -6.025 -2.501 15.290 1.00 94.88 124 LEU A CA 1
ATOM 991 C C . LEU A 1 124 ? -6.126 -3.392 14.051 1.00 94.88 124 LEU A C 1
ATOM 993 O O . LEU A 1 124 ? -5.797 -2.960 12.951 1.00 94.88 124 LEU A O 1
ATOM 997 N N . THR A 1 125 ? -6.549 -4.642 14.225 1.00 95.44 125 THR A N 1
ATOM 998 C CA . THR A 1 125 ? -6.563 -5.638 13.142 1.00 95.44 125 THR A CA 1
ATOM 999 C C . THR A 1 125 ? -7.969 -6.162 12.890 1.00 95.44 125 THR A C 1
ATOM 1001 O O . THR A 1 125 ? -8.711 -6.405 13.841 1.00 95.44 125 THR A O 1
ATOM 1004 N N . ILE A 1 126 ? -8.325 -6.341 11.617 1.00 95.50 126 ILE A N 1
ATOM 1005 C CA . ILE A 1 126 ? -9.542 -7.038 11.182 1.00 95.50 126 ILE A CA 1
ATOM 1006 C C . ILE A 1 126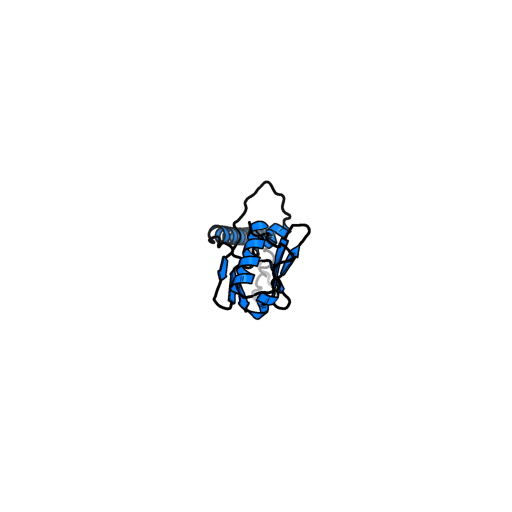 ? -9.118 -8.250 10.354 1.00 95.50 126 ILE A C 1
ATOM 1008 O O . ILE A 1 126 ? -8.281 -8.132 9.455 1.00 95.50 126 ILE A O 1
ATOM 1012 N N . ASP A 1 127 ? -9.700 -9.408 10.653 1.00 94.56 127 ASP A N 1
ATOM 1013 C CA . ASP A 1 127 ? -9.454 -10.637 9.908 1.00 94.56 127 ASP A CA 1
ATOM 1014 C C . ASP A 1 127 ? -10.540 -10.783 8.811 1.00 94.56 127 ASP A C 1
ATOM 1016 O O . ASP A 1 127 ? -11.733 -10.914 9.086 1.00 94.56 127 ASP A O 1
ATOM 1020 N N . LEU A 1 128 ? -10.129 -10.737 7.540 1.00 93.25 128 LEU A N 1
ATOM 1021 C CA . LEU A 1 128 ? -10.978 -10.892 6.354 1.00 93.25 128 LEU A CA 1
ATOM 1022 C C . LEU A 1 128 ? -10.627 -12.213 5.658 1.00 93.25 128 LEU A C 1
ATOM 1024 O O . LEU A 1 128 ? -9.798 -12.287 4.746 1.00 93.25 128 LEU A O 1
ATOM 1028 N N . GLY A 1 129 ? -11.232 -13.296 6.149 1.00 91.31 129 GLY A N 1
ATOM 1029 C CA . GLY A 1 129 ? -10.908 -14.655 5.717 1.00 91.31 129 GLY A CA 1
ATOM 1030 C C . GLY A 1 129 ? -9.458 -15.010 6.057 1.00 91.31 129 GLY A C 1
ATOM 1031 O O . GLY A 1 129 ? -9.103 -15.111 7.226 1.00 91.31 129 GLY A O 1
ATOM 1032 N N . ALA A 1 130 ? -8.619 -15.188 5.033 1.00 92.69 130 ALA A N 1
ATOM 1033 C CA . ALA A 1 130 ? -7.189 -15.474 5.192 1.00 92.69 130 ALA A CA 1
ATOM 1034 C C . ALA A 1 130 ? -6.307 -14.211 5.273 1.00 92.69 130 ALA A C 1
ATOM 1036 O O . ALA A 1 130 ? -5.106 -14.317 5.515 1.00 92.69 130 ALA A O 1
ATOM 1037 N N . GLN A 1 131 ? -6.869 -13.021 5.036 1.00 93.50 131 GLN A N 1
ATOM 1038 C CA . GLN A 1 131 ? -6.122 -11.765 5.038 1.00 93.50 131 GLN A CA 1
ATOM 1039 C C . GLN A 1 131 ? -6.344 -11.016 6.348 1.00 93.50 131 GLN A C 1
ATOM 1041 O O . GLN A 1 131 ? -7.480 -10.779 6.742 1.00 93.50 131 GLN A O 1
ATOM 1046 N N . ARG A 1 132 ? -5.261 -10.596 7.004 1.00 93.62 132 ARG A N 1
ATOM 1047 C CA . ARG A 1 132 ? -5.327 -9.669 8.137 1.00 93.62 132 ARG A CA 1
ATOM 1048 C C . ARG A 1 132 ? -5.014 -8.266 7.648 1.00 93.62 132 ARG A C 1
ATOM 1050 O O . ARG A 1 132 ? -3.939 -8.037 7.099 1.00 93.62 132 ARG A O 1
ATOM 1057 N N . ILE A 1 133 ? -5.944 -7.345 7.864 1.00 94.25 133 ILE A N 1
ATOM 1058 C CA . ILE A 1 133 ? -5.782 -5.936 7.509 1.00 94.25 133 ILE A CA 1
ATOM 1059 C C . ILE A 1 133 ? -5.537 -5.153 8.798 1.00 94.25 133 ILE A C 1
ATOM 1061 O O . ILE A 1 133 ? -6.324 -5.235 9.744 1.00 94.25 133 ILE A O 1
ATOM 1065 N N . GLU A 1 134 ? -4.425 -4.421 8.844 1.00 93.62 134 GLU A N 1
ATOM 1066 C CA . GLU A 1 134 ? -4.130 -3.469 9.915 1.00 93.62 134 GLU A CA 1
ATOM 1067 C C . GLU A 1 134 ? -4.781 -2.126 9.567 1.00 93.62 134 GLU A C 1
ATOM 1069 O O . GLU A 1 134 ? -4.554 -1.582 8.488 1.00 93.62 134 GLU A O 1
ATOM 1074 N N . LEU A 1 135 ? -5.608 -1.606 10.469 1.00 93.50 135 LEU A N 1
ATOM 1075 C CA . LEU A 1 135 ? -6.249 -0.306 10.319 1.00 93.50 135 LEU A CA 1
ATOM 1076 C C . LEU A 1 135 ? -5.410 0.779 10.983 1.00 93.50 135 LEU A C 1
ATOM 1078 O O . LEU A 1 135 ? -4.904 0.572 12.089 1.00 93.50 135 LEU A O 1
ATOM 1082 N N . ALA A 1 136 ? -5.362 1.958 10.355 1.00 90.12 136 ALA A N 1
ATOM 1083 C CA . ALA A 1 136 ? -4.816 3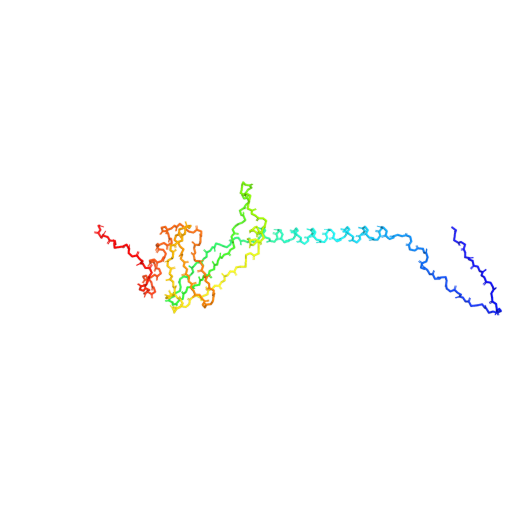.166 10.959 1.00 90.12 136 ALA A CA 1
ATOM 1084 C C . ALA A 1 136 ? -3.357 2.977 11.419 1.00 90.12 136 ALA A C 1
ATOM 1086 O O . ALA A 1 136 ? -2.974 3.355 12.526 1.00 90.12 136 ALA A O 1
ATOM 1087 N N . SER A 1 137 ? -2.532 2.364 10.562 1.00 87.44 137 SER A N 1
ATOM 1088 C CA . SER A 1 137 ? -1.136 2.022 10.890 1.00 87.44 137 SER A CA 1
ATOM 1089 C C . SER A 1 137 ? -0.273 3.246 11.220 1.00 87.44 137 SER A C 1
ATOM 1091 O O . SER A 1 137 ? 0.683 3.134 11.983 1.00 87.44 137 SER A O 1
ATOM 1093 N N . GLN A 1 138 ? -0.636 4.413 10.680 1.00 86.06 138 GLN A N 1
ATOM 1094 C CA . GLN A 1 138 ? 0.070 5.685 10.868 1.00 86.06 138 GLN A CA 1
ATOM 1095 C C . GLN A 1 138 ? -0.482 6.531 12.028 1.00 86.06 138 GLN A C 1
ATOM 1097 O O . GLN A 1 138 ? 0.060 7.587 12.336 1.00 86.06 138 GLN A O 1
ATOM 1102 N N . VAL A 1 139 ? -1.578 6.098 12.652 1.00 90.44 139 VAL A N 1
ATOM 1103 C CA . VAL A 1 139 ? -2.301 6.858 13.679 1.00 90.44 139 VAL A CA 1
ATOM 1104 C C . VAL A 1 139 ? -1.688 6.597 15.055 1.00 90.44 139 VAL A C 1
ATOM 1106 O O . VAL A 1 139 ? -1.163 5.507 15.317 1.00 90.44 139 VAL A O 1
ATOM 1109 N N . SER A 1 140 ? -1.734 7.581 15.956 1.00 93.44 140 SER A N 1
ATOM 1110 C CA . SER A 1 140 ? -1.193 7.412 17.309 1.00 93.44 140 SER A CA 1
ATOM 1111 C C . SER A 1 140 ? -1.942 6.322 18.089 1.00 93.44 140 SER A C 1
ATOM 1113 O O . SER A 1 140 ? -3.056 5.924 17.746 1.00 93.44 140 SER A O 1
ATOM 1115 N N . GLU A 1 141 ? -1.324 5.798 19.145 1.00 92.19 141 GLU A N 1
ATOM 1116 C CA . GLU A 1 141 ? -1.928 4.750 19.976 1.00 92.19 141 GLU A CA 1
ATOM 1117 C C . GLU A 1 141 ? -3.249 5.200 20.619 1.00 92.19 141 GLU A C 1
ATOM 1119 O O . GLU A 1 141 ? -4.249 4.486 20.556 1.00 92.19 141 GLU A O 1
ATOM 1124 N N . VAL A 1 142 ? -3.280 6.428 21.144 1.00 92.94 142 VAL A N 1
ATOM 1125 C CA . VAL A 1 142 ? -4.470 7.020 21.773 1.00 92.94 142 VAL A CA 1
ATOM 1126 C C . VAL A 1 142 ? -5.621 7.131 20.773 1.00 92.94 142 VAL A C 1
ATOM 1128 O O . VAL A 1 142 ? -6.763 6.788 21.081 1.00 92.94 142 VAL A O 1
ATOM 1131 N N . GLU A 1 143 ? -5.329 7.571 19.551 1.00 93.25 143 GLU A N 1
ATOM 1132 C CA . GLU A 1 143 ? -6.323 7.679 18.484 1.00 93.25 143 GLU A CA 1
ATOM 1133 C C . GLU A 1 143 ? -6.783 6.300 17.984 1.00 93.25 143 GLU A C 1
ATOM 1135 O O . GLU A 1 143 ? -7.960 6.133 17.663 1.00 93.25 143 GLU A O 1
ATOM 1140 N N . ARG A 1 144 ? -5.900 5.290 17.964 1.00 93.50 144 ARG A N 1
ATOM 1141 C CA . ARG A 1 144 ? -6.261 3.897 17.645 1.00 93.50 144 ARG A CA 1
ATOM 1142 C C . ARG A 1 144 ? -7.209 3.306 18.682 1.00 93.50 144 ARG A C 1
ATOM 1144 O O . ARG A 1 144 ? -8.210 2.693 18.307 1.00 93.50 144 ARG A O 1
ATOM 1151 N N . GLU A 1 145 ? -6.941 3.515 19.968 1.00 92.88 145 GLU A N 1
ATOM 1152 C CA . GLU A 1 145 ? -7.859 3.118 21.039 1.00 92.88 145 GLU A CA 1
ATOM 1153 C C . GLU A 1 145 ? -9.199 3.842 20.927 1.00 92.88 145 GLU A C 1
ATOM 1155 O O . GLU A 1 145 ? -10.259 3.218 21.004 1.00 92.88 145 GLU A O 1
ATOM 1160 N N . TRP A 1 146 ? -9.165 5.160 20.722 1.00 93.12 146 TRP A N 1
ATOM 1161 C CA . TRP A 1 146 ? -10.369 5.957 20.529 1.00 93.12 146 TRP A CA 1
ATOM 1162 C C . TRP A 1 146 ? -11.192 5.454 19.336 1.00 93.12 146 TRP A C 1
ATOM 1164 O O . TRP A 1 146 ? -12.407 5.283 19.454 1.00 93.12 146 TRP A O 1
ATOM 1174 N N . LEU A 1 147 ? -10.539 5.133 18.216 1.00 94.06 147 LEU A N 1
ATOM 1175 C CA . LEU A 1 147 ? -11.184 4.572 17.033 1.00 94.06 147 LEU A CA 1
ATOM 1176 C C . LEU A 1 147 ? -11.813 3.209 17.340 1.00 94.06 147 LEU A C 1
ATOM 1178 O O . LEU A 1 147 ? -12.972 2.983 16.996 1.00 94.06 147 LEU A O 1
ATOM 1182 N N . ALA A 1 148 ? -11.097 2.319 18.031 1.00 93.44 148 ALA A N 1
ATOM 1183 C CA . ALA A 1 148 ? -11.630 1.022 18.444 1.00 93.44 148 ALA A CA 1
ATOM 1184 C C . ALA A 1 148 ? -12.886 1.181 19.322 1.00 93.44 148 ALA A C 1
ATOM 1186 O O . ALA A 1 148 ? -13.899 0.523 19.071 1.00 93.44 148 ALA A O 1
ATOM 1187 N N . ARG A 1 149 ? -12.869 2.116 20.283 1.00 93.19 149 ARG A N 1
ATOM 1188 C CA . ARG A 1 149 ? -14.029 2.459 21.131 1.00 93.19 149 ARG A CA 1
ATOM 1189 C C . ARG A 1 149 ? -15.197 2.998 20.311 1.00 93.19 149 ARG A C 1
ATOM 1191 O O . ARG A 1 149 ? -16.337 2.581 20.516 1.00 93.19 149 ARG A O 1
ATOM 1198 N N . LEU A 1 150 ? -14.928 3.904 19.372 1.00 93.88 150 LEU A N 1
ATOM 1199 C CA . LEU A 1 150 ? -15.942 4.488 18.495 1.00 93.88 150 LEU A CA 1
ATOM 1200 C C . LEU A 1 150 ? -16.630 3.410 17.648 1.00 93.88 150 LEU A C 1
ATOM 1202 O O . LEU A 1 150 ? -17.859 3.386 17.551 1.00 93.88 150 LEU A O 1
ATOM 1206 N N . LEU A 1 151 ? -15.846 2.500 17.066 1.00 93.88 151 LEU A N 1
ATOM 1207 C CA . LEU A 1 151 ? -16.349 1.378 16.277 1.00 93.88 151 LEU A CA 1
ATOM 1208 C C . LEU A 1 151 ? -17.154 0.404 17.140 1.00 93.88 151 LEU A C 1
ATOM 1210 O O . LEU A 1 151 ? -18.260 0.015 16.760 1.00 93.88 151 LEU A O 1
ATOM 1214 N N . ALA A 1 152 ? -16.656 0.073 18.330 1.00 92.81 152 ALA A N 1
ATOM 1215 C CA . ALA A 1 152 ? -17.356 -0.795 19.264 1.00 92.81 152 ALA A CA 1
ATOM 1216 C C . ALA A 1 152 ? -18.715 -0.225 19.668 1.00 92.81 152 ALA A C 1
ATOM 1218 O O . ALA A 1 152 ? -19.730 -0.915 19.560 1.00 92.81 152 ALA A O 1
ATOM 1219 N N . LYS A 1 153 ? -18.751 1.064 20.025 1.00 93.38 153 LYS A N 1
ATOM 1220 C CA . LYS A 1 153 ? -19.977 1.778 20.390 1.00 93.38 153 LYS A CA 1
ATOM 1221 C C . LYS A 1 153 ? -20.976 1.831 19.235 1.00 93.38 153 LYS A C 1
ATOM 1223 O O . LYS A 1 153 ? -22.165 1.619 19.444 1.00 93.38 153 LYS A O 1
ATOM 1228 N N . ARG A 1 154 ? -20.512 2.111 18.013 1.00 93.81 154 ARG A N 1
ATOM 1229 C CA . ARG A 1 154 ? -21.390 2.296 16.847 1.00 93.81 154 ARG A CA 1
ATOM 1230 C C . ARG A 1 154 ? -21.959 0.987 16.302 1.00 93.81 154 ARG A C 1
ATOM 1232 O O . ARG A 1 154 ? -23.106 0.973 15.863 1.00 93.81 154 ARG A O 1
ATOM 1239 N N . TYR A 1 155 ? -21.174 -0.089 16.307 1.00 93.69 155 TYR A N 1
ATOM 1240 C CA . TYR A 1 155 ? -21.573 -1.373 15.718 1.00 93.69 155 TYR A CA 1
ATOM 1241 C C . TYR A 1 155 ? -22.024 -2.416 16.754 1.00 93.69 155 TYR A C 1
ATOM 1243 O O . TYR A 1 155 ? -22.542 -3.469 16.365 1.00 93.69 155 TYR A O 1
ATOM 1251 N N . GLY A 1 156 ? -21.899 -2.105 18.050 1.00 92.25 156 GLY A N 1
ATOM 1252 C CA . GLY A 1 156 ? -22.250 -2.995 19.157 1.00 92.25 156 GLY A CA 1
ATOM 1253 C C . GLY A 1 156 ? -21.258 -4.146 19.314 1.00 92.25 156 GLY A C 1
ATOM 1254 O O . GLY A 1 156 ? -21.671 -5.289 19.495 1.00 92.25 156 GLY A O 1
ATOM 1255 N N . LEU A 1 157 ? -19.956 -3.872 19.171 1.00 89.94 157 LEU A N 1
ATOM 1256 C CA . LEU A 1 157 ? -18.913 -4.895 19.287 1.00 89.94 157 LEU A CA 1
ATOM 1257 C C . LEU A 1 157 ? -18.562 -5.092 20.766 1.00 89.94 157 LEU A C 1
ATOM 1259 O O . LEU A 1 157 ? -18.030 -4.186 21.401 1.00 89.94 157 LEU A O 1
ATOM 1263 N N . ALA A 1 158 ? -18.829 -6.280 21.307 1.00 76.00 158 ALA A N 1
ATOM 1264 C CA . ALA A 1 158 ? -18.579 -6.588 22.718 1.00 76.00 158 ALA A CA 1
ATOM 1265 C C . ALA A 1 158 ? -17.086 -6.782 23.065 1.00 76.00 158 ALA A C 1
ATOM 1267 O O . ALA A 1 158 ? -16.718 -6.717 24.231 1.00 76.00 158 ALA A O 1
ATOM 1268 N N . GLN A 1 159 ? -16.223 -7.040 22.074 1.00 68.44 159 GLN A N 1
ATOM 1269 C CA . GLN A 1 159 ? -14.860 -7.558 22.297 1.00 68.44 159 GLN A CA 1
ATOM 1270 C C . GLN A 1 159 ? -13.732 -6.516 22.211 1.00 68.44 159 GLN A C 1
ATOM 1272 O O . GLN A 1 159 ? -12.572 -6.869 22.393 1.00 68.44 159 GLN A O 1
ATOM 1277 N N . ALA A 1 160 ? -14.017 -5.248 21.910 1.00 61.16 160 ALA A N 1
ATOM 1278 C CA . ALA A 1 160 ? -12.967 -4.322 21.471 1.00 61.16 160 ALA A CA 1
ATOM 1279 C C . ALA A 1 160 ? -12.087 -3.719 22.585 1.00 61.16 160 ALA A C 1
ATOM 1281 O O . ALA A 1 160 ? -11.155 -2.988 22.259 1.00 61.16 160 ALA A O 1
ATOM 1282 N N . LEU A 1 161 ? -12.368 -3.958 23.870 1.00 60.22 161 LEU A N 1
ATOM 1283 C CA . LEU A 1 161 ? -11.694 -3.248 24.964 1.00 60.22 161 LEU A CA 1
ATOM 1284 C C . LEU A 1 161 ? -11.203 -4.198 26.059 1.00 60.22 161 LEU A C 1
ATOM 1286 O O . LEU A 1 161 ? -11.987 -4.577 26.930 1.00 60.22 161 LEU A O 1
ATOM 1290 N N . PRO A 1 162 ? -9.907 -4.551 26.066 1.00 62.94 162 PRO A N 1
ATOM 1291 C CA . PRO A 1 162 ? -9.263 -5.012 27.283 1.00 62.94 162 PRO A CA 1
ATOM 1292 C C . PRO A 1 162 ? -9.189 -3.834 28.268 1.00 62.94 162 PRO A C 1
ATOM 1294 O O . PRO A 1 162 ? -8.466 -2.868 28.054 1.00 62.94 162 PRO A O 1
ATOM 1297 N N . GLY A 1 163 ? -10.016 -3.892 29.312 1.00 60.75 163 GLY A N 1
ATOM 1298 C CA . GLY A 1 163 ? -9.744 -3.310 30.629 1.00 60.75 163 GLY A CA 1
ATOM 1299 C C . GLY A 1 163 ? -9.147 -1.903 30.677 1.00 60.75 163 GLY A C 1
ATOM 1300 O O . GLY A 1 163 ? -8.018 -1.723 31.119 1.00 60.75 163 GLY A O 1
ATOM 1301 N N . ARG A 1 164 ? -9.943 -0.884 30.355 1.00 53.22 164 ARG A N 1
ATOM 1302 C CA . ARG A 1 164 ? -9.806 0.409 31.032 1.00 53.22 164 ARG A CA 1
ATOM 1303 C C . ARG A 1 164 ? -11.179 0.778 31.556 1.00 53.22 164 ARG A C 1
ATOM 1305 O O . ARG A 1 164 ? -11.966 1.417 30.866 1.00 53.22 164 ARG A O 1
ATOM 1312 N N . GLU A 1 165 ? -11.474 0.256 32.741 1.00 55.22 165 GLU A N 1
ATOM 1313 C CA . GLU A 1 165 ? -12.555 0.725 33.599 1.00 55.22 165 GLU A CA 1
ATOM 1314 C C . GLU A 1 165 ? -12.281 2.218 33.809 1.00 55.22 165 GLU A C 1
ATOM 1316 O O . GLU A 1 165 ? -11.353 2.617 34.514 1.00 55.22 165 GLU A O 1
ATOM 1321 N N . VAL A 1 166 ? -12.956 3.050 33.017 1.00 59.00 166 VAL A N 1
ATOM 1322 C CA . VAL A 1 166 ? -12.900 4.497 33.172 1.00 59.00 166 VAL A CA 1
ATOM 1323 C C . VAL A 1 166 ? -13.602 4.745 34.494 1.00 59.00 166 VAL A C 1
ATOM 1325 O O . VAL A 1 166 ? -14.818 4.623 34.575 1.00 59.00 166 VAL A O 1
ATOM 1328 N N . ALA A 1 167 ? -12.819 4.988 35.542 1.00 53.91 167 ALA A N 1
ATOM 1329 C CA . ALA A 1 167 ? -13.326 5.590 36.756 1.00 53.91 167 ALA A CA 1
ATOM 1330 C C . ALA A 1 167 ? -13.940 6.930 36.340 1.00 53.91 167 ALA A C 1
ATOM 1332 O O . ALA A 1 167 ? -13.216 7.853 35.962 1.00 53.91 167 ALA A O 1
ATOM 1333 N N . ASP A 1 168 ? -15.269 6.971 36.296 1.00 55.47 168 ASP A N 1
ATOM 1334 C CA . ASP A 1 168 ? -16.036 8.180 36.047 1.00 55.47 168 ASP A CA 1
ATOM 1335 C C . ASP A 1 168 ? -15.637 9.231 37.097 1.00 55.47 168 ASP A C 1
ATOM 1337 O O . ASP A 1 168 ? -15.753 8.999 38.304 1.00 55.47 168 ASP A O 1
ATOM 1341 N N . ALA A 1 169 ? -15.127 10.364 36.614 1.00 46.56 169 ALA A N 1
ATOM 1342 C CA . ALA A 1 169 ? -14.850 11.586 37.362 1.00 46.56 169 ALA A CA 1
ATOM 1343 C C . ALA A 1 169 ? -15.507 12.761 36.633 1.00 46.56 169 ALA A C 1
ATOM 1345 O O . ALA A 1 169 ? -15.439 12.779 35.379 1.00 46.56 169 ALA A O 1
#

Foldseek 3Di:
DDDDDDDDDDPDPDPPDPPPPPPPPDPPVVVVVVVVVVVVVVVVVVVVLVVVVVPDDWFPFDWDDDLFKIKTKNTQDDPPPPPPDPDPPVVVVCSSVVDIDIDIGGLVQLLQFEFDQDPVGTWTWTDDPPDIDTPPPVPDRVVVLVVLVVSCVSSVHPHHDDDDPPPDD

pLDDT: mean 82.71, std 14.95, range [42.72, 97.94]

Sequence (169 aa):
MRSCCFGWADGSWERSQPSLDCCKGGVFGDAFLIFWLGGWTVGGIFAALTAYRIFRPTVPEALQLRRGSIAYDSGIPPLELNTQTRKSTREYWSLVFAKRIRADFERPQLQTLRLRETESGNRLTIDLGAQRIELASQVSEVEREWLARLLAKRYGLAQALPGREVADA

Secondary structure (DSSP, 8-state):
--PPPP---TTS-------GGGG---HHHHHHHHHHHHHHHHHHHHHHHHHHHHHSPPB--EEEE-SSEEEEE--B------TT----HHHHHHHHT-PPPEEEEEHHHHTT-EEEEETTEEEEEEEETTEEEEE-TTS-HHHHHHHHHHHHHHHT-TTS--S------

Radius of gyration: 32.93 Å; chains: 1; bounding box: 60×38×109 Å

Organism: NCBI:txid722472